Protein AF-A0A2N5G8M9-F1 (afdb_monomer)

Foldseek 3Di:
DDDDQQPFPDDPLQVVLCVVVVHGSLCLLVDDLVVSCVSSVHDSVVSVVSNVSSVVSVCCVVPNDDPPDDPDDPVRVPPDDPPPPDD

pLDDT: mean 82.94, std 13.6, range [45.88, 95.62]

Solvent-accessible surface area (backbone atoms only — not comparable to full-atom values): 5524 Å² total; per-residue (Å²): 131,89,84,72,71,64,93,67,99,62,52,74,66,44,51,49,36,30,55,75,70,69,51,53,77,75,50,45,48,76,52,56,46,68,60,45,11,63,59,50,72,49,52,60,67,58,25,46,50,53,30,51,54,37,41,54,44,52,49,40,73,74,69,54,74,66,90,82,58,78,88,66,57,88,73,66,73,61,83,67,85,79,79,82,75,84,127

Mean predicted aligned error: 9.11 Å

Secondary structure (DSSP, 8-state):
---PPP-----HHHHHHHHHTT--GGGGGGS-HHHHHHHHT--HHHHHHHHHHHHHHHHHHHH---TT---S-TTTTS---------

Radius of gyration: 19.88 Å; Cα contacts (8 Å, |Δi|>4): 55; chains: 1; bounding box: 61×39×35 Å

Sequence (87 aa):
MKTTSPKLDLTSEERSKLRKNKIKIKEIANLEISDLSRYLNSSLERAKYLRAMAIWKSYRERFGYPSTRPTIAWYEKEGKRKSLTYI

Structure (mmCIF, N/CA/C/O backbone):
data_AF-A0A2N5G8M9-F1
#
_entry.id   AF-A0A2N5G8M9-F1
#
loop_
_atom_site.group_PDB
_atom_site.id
_atom_site.type_symbol
_atom_site.label_atom_id
_atom_site.label_alt_id
_atom_site.label_comp_id
_atom_site.label_asym_id
_atom_site.label_entity_id
_atom_site.label_seq_id
_atom_site.pdbx_PDB_ins_code
_atom_site.Cartn_x
_atom_site.Cartn_y
_atom_site.Cartn_z
_atom_site.occupancy
_atom_site.B_iso_or_equiv
_atom_site.auth_seq_id
_atom_site.auth_comp_id
_atom_site.auth_asym_id
_atom_site.auth_atom_id
_atom_site.pdbx_PDB_model_num
ATOM 1 N N . MET A 1 1 ? 8.154 -20.182 -6.240 1.00 47.34 1 MET A N 1
ATOM 2 C CA . MET A 1 1 ? 8.492 -18.739 -6.216 1.00 47.34 1 MET A CA 1
ATOM 3 C C . MET A 1 1 ? 8.052 -18.160 -4.878 1.00 47.34 1 MET A C 1
ATOM 5 O O . MET A 1 1 ? 6.893 -18.334 -4.523 1.00 47.34 1 MET A O 1
ATOM 9 N N . LYS A 1 2 ? 8.950 -17.551 -4.092 1.00 46.38 2 LYS A N 1
ATOM 10 C CA . LYS A 1 2 ? 8.566 -16.894 -2.829 1.00 46.38 2 LYS A CA 1
ATOM 11 C C . LYS A 1 2 ? 7.810 -15.604 -3.170 1.00 46.38 2 LYS A C 1
ATOM 13 O O . LYS A 1 2 ? 8.431 -14.668 -3.651 1.00 46.38 2 LYS A O 1
ATOM 18 N N . THR A 1 3 ? 6.496 -15.563 -2.953 1.00 51.78 3 THR A N 1
ATOM 19 C CA . THR A 1 3 ? 5.703 -14.329 -3.096 1.00 51.78 3 THR A CA 1
ATOM 20 C C . THR A 1 3 ? 5.988 -13.432 -1.900 1.00 51.78 3 THR A C 1
ATOM 22 O O . THR A 1 3 ? 5.600 -13.761 -0.773 1.00 51.78 3 THR A O 1
ATOM 25 N N . THR A 1 4 ? 6.699 -12.334 -2.111 1.00 59.69 4 THR A N 1
ATOM 26 C CA . THR A 1 4 ? 7.022 -11.398 -1.036 1.00 59.69 4 THR A CA 1
ATOM 27 C C . THR A 1 4 ? 5.915 -10.370 -0.905 1.00 59.69 4 THR A C 1
ATOM 29 O O . THR A 1 4 ? 5.475 -9.783 -1.882 1.00 59.69 4 THR A O 1
ATOM 32 N N . SER A 1 5 ? 5.439 -10.134 0.317 1.00 62.47 5 SER A N 1
ATOM 33 C CA . SER A 1 5 ? 4.428 -9.099 0.530 1.00 62.47 5 SER A CA 1
ATOM 34 C C . SER A 1 5 ? 4.986 -7.744 0.083 1.00 62.47 5 SER A C 1
ATOM 36 O O . SER A 1 5 ? 6.050 -7.345 0.573 1.00 62.47 5 SER A O 1
ATOM 38 N N . PRO A 1 6 ? 4.291 -7.012 -0.802 1.00 68.06 6 PRO A N 1
ATOM 39 C CA . PRO A 1 6 ? 4.789 -5.740 -1.290 1.00 68.06 6 PRO A CA 1
ATOM 40 C C . PRO A 1 6 ? 4.949 -4.774 -0.111 1.00 68.06 6 PRO A C 1
ATOM 42 O O . PRO A 1 6 ? 4.019 -4.584 0.675 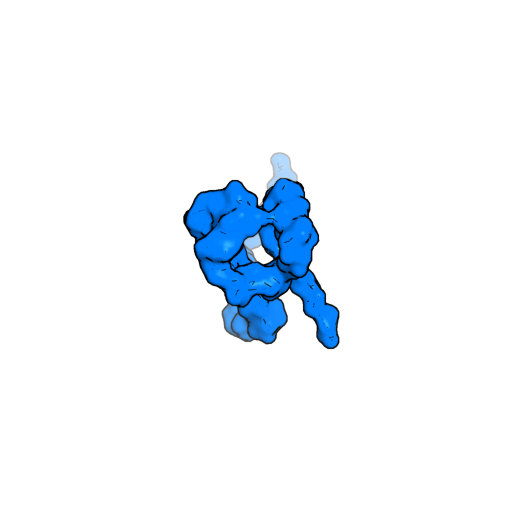1.00 68.06 6 PRO A O 1
ATOM 45 N N . LYS A 1 7 ? 6.141 -4.176 0.043 1.00 73.44 7 LYS A N 1
ATOM 46 C CA . LYS A 1 7 ? 6.415 -3.192 1.105 1.00 73.44 7 LYS A CA 1
ATOM 47 C C . LYS A 1 7 ? 5.520 -1.975 0.897 1.00 73.44 7 LYS A C 1
ATOM 49 O O . LYS A 1 7 ? 5.834 -1.133 0.062 1.00 73.44 7 LYS A O 1
ATOM 54 N N . LEU A 1 8 ? 4.398 -1.920 1.599 1.00 79.19 8 LEU A N 1
ATOM 55 C CA . LEU A 1 8 ? 3.452 -0.813 1.568 1.00 79.19 8 LEU A CA 1
ATOM 56 C C . LEU A 1 8 ? 3.692 0.077 2.791 1.00 79.19 8 LEU A C 1
ATOM 58 O O . LEU A 1 8 ? 3.871 -0.449 3.896 1.00 79.19 8 LEU A O 1
ATOM 62 N N . ASP A 1 9 ? 3.680 1.396 2.595 1.00 83.25 9 ASP A N 1
ATOM 63 C CA . ASP A 1 9 ? 3.862 2.393 3.660 1.00 83.25 9 ASP A CA 1
ATOM 64 C C . ASP A 1 9 ? 2.562 2.530 4.459 1.00 83.25 9 ASP A C 1
ATOM 66 O O . ASP A 1 9 ? 1.807 3.499 4.355 1.00 83.25 9 ASP A O 1
ATOM 70 N N . LEU A 1 10 ? 2.260 1.457 5.186 1.00 84.94 10 LEU A N 1
ATOM 71 C CA . LEU A 1 10 ? 1.149 1.353 6.116 1.00 84.94 10 LEU A CA 1
ATOM 72 C C . LEU A 1 10 ? 1.632 1.726 7.512 1.00 84.94 10 LEU A C 1
ATOM 74 O O . LEU A 1 10 ? 2.646 1.180 7.973 1.00 84.94 10 LEU A O 1
ATOM 78 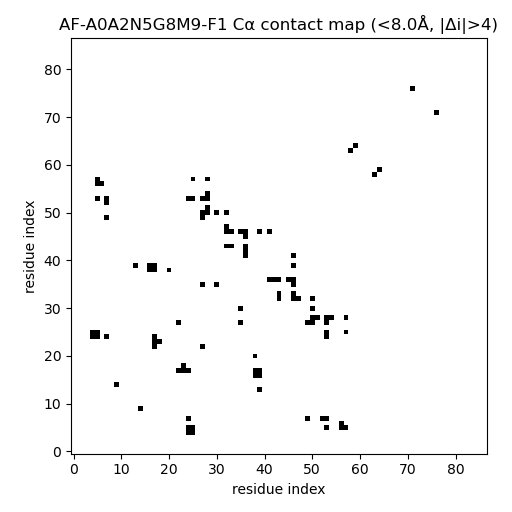N N . THR A 1 11 ? 0.865 2.571 8.194 1.00 88.69 11 THR A N 1
ATOM 79 C CA . THR A 1 11 ? 1.082 2.874 9.611 1.00 88.69 11 THR A CA 1
ATOM 80 C C . THR A 1 11 ? 0.826 1.633 10.470 1.00 88.69 11 THR A C 1
ATOM 82 O O . THR A 1 11 ? 0.175 0.669 10.047 1.00 88.69 11 THR A O 1
ATOM 85 N N . SER A 1 12 ? 1.335 1.629 11.702 1.00 87.88 12 SER A N 1
ATOM 86 C CA . SER A 1 12 ? 1.101 0.530 12.649 1.00 87.88 12 SER A CA 1
ATOM 87 C C . SER A 1 12 ? -0.394 0.293 12.904 1.00 87.88 12 SER A C 1
ATOM 89 O O . SER A 1 12 ? -0.830 -0.856 13.001 1.00 87.88 12 SER A O 1
ATOM 91 N N . GLU A 1 13 ? -1.196 1.360 12.923 1.00 90.06 13 GLU A N 1
ATOM 92 C CA . GLU A 1 13 ? -2.652 1.293 13.075 1.00 90.06 13 GLU A CA 1
ATOM 93 C C . GLU A 1 13 ? -3.340 0.655 11.868 1.00 90.06 13 GLU A C 1
ATOM 95 O O . GLU A 1 13 ? -4.143 -0.263 12.030 1.00 90.06 13 GLU A O 1
ATOM 100 N N . GLU A 1 14 ? -3.002 1.092 10.651 1.00 89.56 14 GLU A N 1
ATOM 101 C CA . GLU A 1 14 ? -3.549 0.524 9.413 1.00 89.56 14 GLU A CA 1
ATOM 102 C C . GLU A 1 14 ? -3.214 -0.969 9.311 1.00 89.56 14 GLU A C 1
ATOM 104 O O . GLU A 1 14 ? -4.073 -1.791 8.988 1.00 89.56 14 GLU A O 1
ATOM 109 N N . ARG A 1 15 ? -1.984 -1.354 9.677 1.00 89.50 15 ARG A N 1
ATOM 110 C CA . ARG A 1 15 ? -1.570 -2.764 9.741 1.00 89.50 15 ARG A CA 1
ATOM 111 C C . ARG A 1 15 ? -2.388 -3.557 10.755 1.00 89.50 15 ARG A C 1
ATOM 113 O O . ARG A 1 15 ? -2.764 -4.689 10.458 1.00 89.50 15 ARG A O 1
ATOM 120 N N . SER A 1 16 ? -2.651 -2.992 11.932 1.00 90.44 16 SER A N 1
ATOM 121 C CA . SER A 1 16 ? -3.473 -3.636 12.963 1.00 90.44 16 SER A CA 1
ATOM 122 C C . SER A 1 16 ? -4.907 -3.859 12.471 1.00 90.44 16 SER A C 1
ATOM 124 O O . SER A 1 16 ? -5.430 -4.972 12.549 1.00 90.44 16 SER A O 1
ATOM 126 N N . LYS A 1 17 ? -5.507 -2.839 11.846 1.00 92.31 17 LYS A N 1
ATOM 127 C CA . LYS A 1 17 ? -6.856 -2.907 11.266 1.00 92.31 17 LYS A CA 1
ATOM 128 C C . LYS A 1 17 ? -6.960 -3.952 10.152 1.00 92.31 17 LYS A C 1
ATOM 130 O O . LYS A 1 17 ? -7.919 -4.722 10.135 1.00 92.31 17 LYS A O 1
ATOM 135 N N . LEU A 1 18 ? -5.964 -4.053 9.270 1.00 90.00 18 LEU A N 1
ATOM 136 C CA . LEU A 1 18 ? -5.928 -5.096 8.236 1.00 90.00 18 LEU A CA 1
ATOM 137 C C . LEU A 1 18 ? -5.879 -6.504 8.842 1.00 90.00 18 LEU A C 1
ATOM 139 O O . LEU A 1 18 ? -6.641 -7.373 8.426 1.00 90.00 18 LEU A O 1
ATOM 143 N N . ARG A 1 19 ? -5.045 -6.721 9.871 1.00 89.75 19 ARG A N 1
ATOM 144 C CA . ARG A 1 19 ? -4.976 -8.015 10.576 1.00 89.75 19 ARG A CA 1
ATOM 145 C C . ARG A 1 19 ? -6.296 -8.359 11.265 1.00 89.75 19 ARG A C 1
ATOM 147 O O . ARG A 1 19 ? -6.727 -9.505 11.174 1.00 89.75 19 ARG A O 1
ATOM 154 N N . LYS A 1 20 ? -6.956 -7.379 11.897 1.00 92.81 20 LYS A N 1
ATOM 155 C CA . LYS A 1 20 ? -8.272 -7.552 12.538 1.00 92.81 20 LYS A CA 1
ATOM 156 C C . LYS A 1 20 ? -9.339 -7.995 11.535 1.00 92.81 20 LYS A C 1
ATOM 158 O O . LYS A 1 20 ? -10.117 -8.893 11.834 1.00 92.81 20 LYS A O 1
ATOM 163 N N . ASN A 1 21 ? -9.320 -7.419 10.334 1.00 90.06 21 ASN A N 1
ATOM 164 C CA . ASN A 1 21 ? -10.211 -7.795 9.234 1.00 90.06 21 ASN A CA 1
ATOM 165 C C . ASN A 1 21 ? -9.714 -9.018 8.434 1.00 90.06 21 ASN A C 1
ATOM 167 O O . ASN A 1 21 ? -10.320 -9.373 7.430 1.00 90.06 21 ASN A O 1
ATOM 171 N N . LYS A 1 22 ? -8.621 -9.675 8.860 1.00 91.31 22 LYS A N 1
ATOM 172 C CA . LYS A 1 22 ? -7.979 -10.822 8.184 1.00 91.31 22 LYS A CA 1
ATOM 173 C C . LYS A 1 22 ? -7.573 -10.558 6.723 1.00 91.31 22 LYS A C 1
ATOM 175 O O . LYS A 1 22 ? -7.380 -11.499 5.958 1.00 91.31 22 LYS A O 1
ATOM 180 N N . ILE A 1 23 ? -7.374 -9.294 6.356 1.00 89.75 23 ILE A N 1
ATOM 181 C CA . ILE A 1 23 ? -6.972 -8.873 5.011 1.00 89.75 23 ILE A CA 1
ATOM 182 C C . ILE A 1 23 ? -5.453 -8.974 4.892 1.00 89.75 23 ILE A C 1
ATOM 184 O O . ILE A 1 23 ? -4.707 -8.378 5.678 1.00 89.75 23 ILE A O 1
ATOM 188 N N . LYS A 1 24 ? -4.965 -9.697 3.881 1.00 88.69 24 LYS A N 1
ATOM 189 C CA 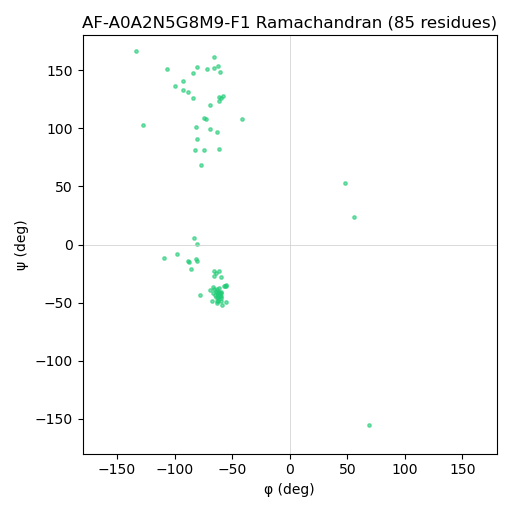. LYS A 1 24 ? -3.525 -9.762 3.596 1.00 88.69 24 LYS A CA 1
ATOM 190 C C . LYS A 1 24 ? -3.104 -8.570 2.738 1.00 88.69 24 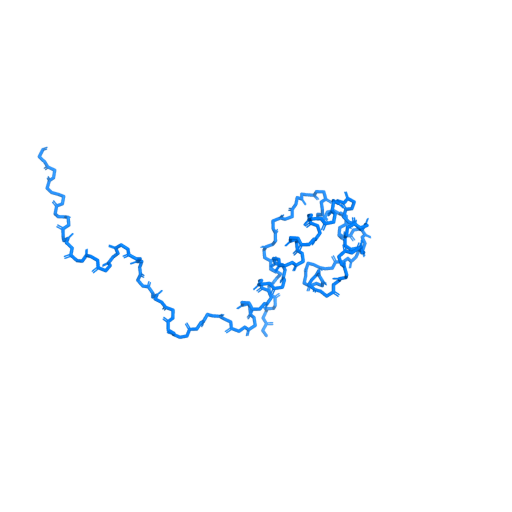LYS A C 1
ATOM 192 O O . LYS A 1 24 ? -3.832 -8.132 1.858 1.00 88.69 24 LYS A O 1
ATOM 197 N N . ILE A 1 25 ? -1.869 -8.090 2.913 1.00 86.12 25 ILE A N 1
ATOM 198 C CA . ILE A 1 25 ? -1.339 -6.935 2.151 1.00 86.12 25 ILE A CA 1
ATOM 199 C C . ILE A 1 25 ? -1.409 -7.166 0.630 1.00 86.12 25 ILE A C 1
ATOM 201 O O . ILE A 1 25 ? -1.705 -6.249 -0.127 1.00 86.12 25 ILE A O 1
ATOM 205 N N . LYS A 1 26 ? -1.192 -8.407 0.189 1.00 84.50 26 LYS A N 1
ATOM 206 C CA . LYS A 1 26 ? -1.303 -8.819 -1.218 1.00 84.50 26 LYS A CA 1
ATOM 207 C C . LYS A 1 26 ? -2.727 -8.750 -1.791 1.00 84.50 26 LYS A C 1
ATOM 209 O O . LYS A 1 26 ? -2.882 -8.662 -3.000 1.00 84.50 26 LYS A O 1
ATOM 214 N N . GLU A 1 27 ? -3.753 -8.801 -0.944 1.00 88.25 27 GLU A N 1
ATOM 215 C CA . GLU A 1 27 ? -5.165 -8.763 -1.352 1.00 88.25 27 GLU A CA 1
ATOM 216 C C . GLU A 1 27 ? -5.689 -7.327 -1.476 1.00 88.25 27 GLU A C 1
ATOM 218 O O . GLU A 1 27 ? -6.692 -7.111 -2.145 1.00 88.25 27 GLU A O 1
ATOM 223 N N . ILE A 1 28 ? -4.978 -6.332 -0.926 1.00 90.31 28 ILE A N 1
ATOM 224 C CA . ILE A 1 28 ? -5.361 -4.908 -0.990 1.00 90.31 28 ILE A CA 1
ATOM 225 C C . ILE A 1 28 ? -5.569 -4.436 -2.435 1.00 90.31 28 ILE A C 1
ATOM 227 O O . ILE A 1 28 ? -6.452 -3.624 -2.695 1.00 90.31 28 ILE A O 1
ATOM 231 N N . ALA A 1 29 ? -4.786 -4.956 -3.386 1.00 90.31 29 ALA A N 1
ATOM 232 C CA . ALA A 1 29 ? -4.916 -4.608 -4.801 1.00 90.31 29 ALA A CA 1
ATOM 233 C C . ALA A 1 29 ? -6.267 -5.035 -5.413 1.00 90.31 29 ALA A C 1
ATOM 235 O O . ALA A 1 29 ? -6.709 -4.426 -6.387 1.00 90.31 29 ALA A O 1
ATOM 236 N N . ASN A 1 30 ? -6.923 -6.043 -4.830 1.00 90.94 30 ASN A N 1
ATOM 237 C CA . ASN A 1 30 ? -8.176 -6.620 -5.319 1.00 90.94 30 ASN A CA 1
ATOM 238 C C . ASN A 1 30 ? -9.416 -6.063 -4.603 1.00 90.94 30 ASN A C 1
ATOM 240 O O . ASN A 1 30 ? -10.530 -6.365 -5.016 1.00 90.94 30 ASN A O 1
ATOM 244 N N . LEU A 1 31 ? -9.239 -5.276 -3.538 1.00 92.06 31 LEU A N 1
ATOM 245 C CA . LEU A 1 31 ? -10.347 -4.686 -2.790 1.00 92.06 31 LEU A CA 1
ATOM 246 C C . LEU A 1 31 ? -10.895 -3.435 -3.481 1.00 92.06 31 LEU A C 1
ATOM 248 O O . LEU A 1 31 ? -10.171 -2.713 -4.184 1.00 92.06 31 LEU A O 1
ATOM 252 N N . GLU A 1 32 ? -12.177 -3.160 -3.241 1.00 94.69 32 GLU A N 1
ATOM 253 C CA . GLU A 1 32 ? -12.785 -1.891 -3.613 1.00 94.69 32 GLU A CA 1
ATOM 254 C C . GLU A 1 32 ? -12.272 -0.763 -2.705 1.00 94.69 32 GLU A C 1
ATOM 256 O O . GLU A 1 32 ? -11.889 -0.965 -1.551 1.00 94.69 32 GLU A O 1
ATOM 261 N N . ILE A 1 33 ? -12.242 0.456 -3.240 1.00 95.12 33 ILE A N 1
ATOM 262 C CA . ILE A 1 33 ? -11.751 1.639 -2.525 1.00 95.12 33 ILE A CA 1
ATOM 263 C C . ILE A 1 33 ? -12.640 1.952 -1.313 1.00 95.12 33 ILE A C 1
ATOM 265 O O . ILE A 1 33 ? -12.123 2.331 -0.261 1.00 95.12 33 ILE A O 1
ATOM 269 N N . SER A 1 34 ? -13.958 1.809 -1.470 1.00 95.12 34 SER A N 1
ATOM 270 C CA . SER A 1 34 ? -14.961 2.064 -0.432 1.00 95.12 34 SER A CA 1
ATOM 271 C C . SER A 1 34 ? -14.785 1.109 0.754 1.00 95.12 34 SER A C 1
ATOM 273 O O . SER A 1 34 ? -14.624 1.555 1.892 1.00 95.12 34 SER A O 1
ATOM 275 N N . ASP A 1 35 ? -14.689 -0.190 0.479 1.00 93.25 35 ASP A N 1
ATOM 276 C CA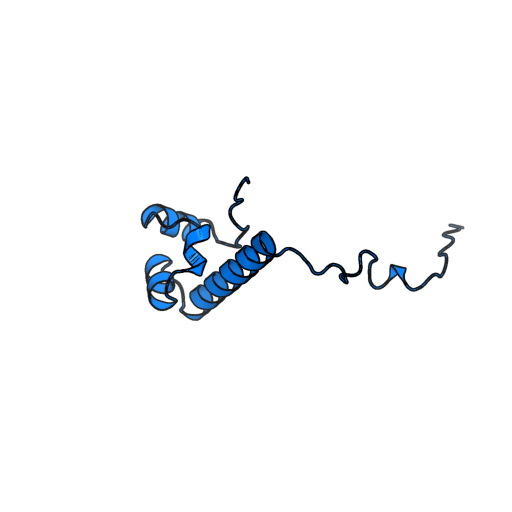 . ASP A 1 35 ? -14.426 -1.230 1.472 1.00 93.25 35 ASP A CA 1
ATOM 277 C C . ASP A 1 35 ? -13.092 -1.010 2.182 1.00 93.25 35 ASP A C 1
ATOM 279 O O . ASP A 1 35 ? -13.010 -1.048 3.411 1.00 93.25 35 ASP A O 1
ATOM 283 N N . LEU A 1 36 ? -12.034 -0.710 1.425 1.00 93.31 36 LEU A N 1
ATOM 284 C CA . LEU A 1 36 ? -10.714 -0.455 1.989 1.00 93.31 36 LEU A CA 1
ATOM 285 C C . LEU A 1 36 ? -10.720 0.764 2.925 1.00 93.31 36 LEU A C 1
ATOM 287 O O . LEU A 1 36 ? -10.121 0.709 4.000 1.00 93.31 36 LEU A O 1
ATOM 291 N N . SER A 1 37 ? -11.423 1.836 2.551 1.00 94.50 37 SER A N 1
ATOM 292 C CA . SER A 1 37 ? -11.628 3.017 3.399 1.00 94.50 37 SER A CA 1
ATOM 293 C C . SER A 1 37 ? -12.364 2.652 4.690 1.00 94.50 37 SER A C 1
ATOM 295 O O . SER A 1 37 ? -11.910 3.021 5.778 1.00 94.50 37 SER A O 1
ATOM 297 N N . ARG A 1 38 ? -13.425 1.840 4.595 1.00 93.31 38 ARG A N 1
ATOM 298 C CA . ARG A 1 38 ? -14.192 1.358 5.750 1.00 93.31 38 ARG A CA 1
ATOM 299 C C . ARG A 1 38 ? -13.346 0.499 6.692 1.00 93.31 38 ARG A C 1
ATOM 301 O O . ARG A 1 38 ? -13.375 0.712 7.902 1.00 93.31 38 ARG A O 1
ATOM 308 N N . TYR A 1 39 ? -12.559 -0.437 6.164 1.00 91.06 39 TYR A N 1
ATOM 309 C CA . TYR A 1 39 ? -11.714 -1.320 6.976 1.00 91.06 39 TYR A CA 1
ATOM 310 C C . TYR A 1 39 ? -10.546 -0.590 7.639 1.00 91.06 39 TYR A C 1
ATOM 312 O O . TYR A 1 39 ? -10.198 -0.886 8.785 1.00 91.06 39 TYR A O 1
ATOM 320 N N . LEU A 1 40 ? -9.926 0.355 6.931 1.00 89.81 40 LEU A N 1
ATOM 321 C CA . LEU A 1 40 ? -8.807 1.141 7.449 1.00 89.81 40 LEU A CA 1
ATOM 322 C C . LEU A 1 40 ? -9.259 2.311 8.329 1.00 89.81 40 LEU A C 1
ATOM 324 O O . LEU A 1 40 ? -8.428 2.878 9.045 1.00 89.81 40 LEU A O 1
ATOM 328 N N . ASN A 1 41 ? -10.553 2.641 8.324 1.00 92.25 41 ASN A N 1
ATOM 329 C CA . ASN A 1 41 ? -11.102 3.847 8.935 1.00 92.25 41 ASN A CA 1
ATOM 330 C C . ASN A 1 41 ? -10.276 5.082 8.525 1.00 92.25 41 ASN A C 1
ATOM 332 O O . ASN A 1 41 ? -9.713 5.776 9.371 1.00 92.25 41 ASN A O 1
ATOM 336 N N . SER A 1 42 ? -10.094 5.252 7.213 1.00 91.31 42 SER A N 1
ATOM 337 C CA . SER A 1 42 ? -9.291 6.313 6.595 1.00 91.31 42 SER A CA 1
ATOM 338 C C . SER A 1 42 ? -10.049 6.959 5.435 1.00 91.31 42 SER A C 1
ATOM 340 O O . SER A 1 42 ? -11.066 6.432 4.982 1.00 91.31 42 SER A O 1
ATOM 342 N N . SER A 1 43 ? -9.573 8.107 4.945 1.00 95.62 43 SER A N 1
ATOM 343 C CA . SER A 1 43 ? -10.218 8.803 3.827 1.00 95.62 43 SER A CA 1
ATOM 344 C C . SER A 1 43 ? -10.217 7.963 2.542 1.00 95.62 43 SER A C 1
ATOM 346 O O . SER A 1 43 ? -9.322 7.146 2.303 1.00 95.62 43 SER A O 1
ATOM 348 N N . LEU A 1 44 ? -11.198 8.206 1.666 1.00 95.00 44 LEU A N 1
ATOM 349 C CA . LEU A 1 44 ? -11.253 7.586 0.336 1.00 95.00 44 LEU A CA 1
ATOM 350 C C . LEU A 1 44 ? -9.972 7.839 -0.466 1.00 95.00 44 LEU A C 1
ATOM 352 O O . LEU A 1 44 ? -9.514 6.961 -1.191 1.00 95.00 44 LEU A O 1
ATOM 356 N N . GLU A 1 45 ? -9.364 9.015 -0.324 1.00 94.94 45 GLU A N 1
ATOM 357 C CA . GLU A 1 45 ? -8.095 9.355 -0.973 1.00 94.94 45 GLU A CA 1
ATOM 358 C C . GLU A 1 45 ? -6.943 8.481 -0.476 1.00 94.94 45 GLU A C 1
ATOM 360 O O . GLU A 1 45 ? -6.184 7.929 -1.278 1.00 94.94 45 GLU A O 1
ATOM 365 N N . ARG A 1 46 ? -6.847 8.275 0.844 1.00 93.50 46 ARG A N 1
ATOM 366 C CA . ARG A 1 46 ? -5.841 7.394 1.441 1.00 93.50 46 ARG A CA 1
ATOM 367 C C . ARG A 1 46 ? -6.026 5.951 0.971 1.00 93.50 46 ARG A C 1
ATOM 369 O O . ARG A 1 46 ? -5.046 5.300 0.604 1.00 93.50 46 ARG A O 1
ATOM 376 N N . ALA A 1 47 ? -7.266 5.469 0.920 1.00 94.12 47 ALA A N 1
ATOM 377 C CA . ALA A 1 47 ? -7.592 4.147 0.392 1.00 94.12 47 ALA A CA 1
ATOM 378 C C . ALA A 1 47 ? -7.231 4.014 -1.102 1.00 94.12 47 ALA A C 1
ATOM 380 O O . ALA A 1 47 ? -6.582 3.040 -1.491 1.00 94.12 47 ALA A O 1
ATOM 381 N N . LYS A 1 48 ? -7.557 5.019 -1.931 1.00 95.19 48 LYS A N 1
ATOM 382 C CA . LYS A 1 48 ? -7.157 5.083 -3.352 1.00 95.19 48 LYS A CA 1
ATOM 383 C C . LYS A 1 48 ? -5.645 4.972 -3.513 1.00 95.19 48 LYS A C 1
ATOM 385 O O . LYS A 1 48 ? -5.178 4.147 -4.299 1.00 95.19 48 LYS A O 1
ATOM 390 N N . TYR A 1 49 ? -4.889 5.758 -2.749 1.00 93.75 49 TYR A N 1
ATOM 391 C CA . TYR A 1 49 ? -3.429 5.745 -2.781 1.00 93.75 49 TYR A CA 1
ATOM 392 C C . TYR A 1 49 ? -2.861 4.366 -2.423 1.00 93.75 49 TYR A C 1
ATOM 394 O O . TYR A 1 49 ? -2.025 3.826 -3.149 1.00 93.75 49 TYR A O 1
ATOM 402 N N . LEU A 1 50 ? -3.339 3.764 -1.331 1.00 91.50 50 LEU A N 1
ATOM 403 C CA . LEU A 1 50 ? -2.876 2.450 -0.885 1.00 91.50 50 LEU A CA 1
ATOM 404 C C . LEU A 1 50 ? -3.168 1.356 -1.913 1.00 91.50 50 LEU A C 1
ATOM 406 O O . LEU A 1 50 ? -2.288 0.542 -2.199 1.00 91.50 50 LEU A O 1
ATOM 410 N N . ARG A 1 51 ? -4.364 1.370 -2.510 1.00 92.88 51 ARG A N 1
ATOM 411 C CA . ARG A 1 51 ? -4.740 0.445 -3.584 1.00 92.88 51 ARG A CA 1
ATOM 412 C C . ARG A 1 51 ? -3.846 0.620 -4.810 1.00 92.88 51 ARG A C 1
ATOM 414 O O . ARG A 1 51 ? -3.293 -0.362 -5.298 1.00 92.88 51 ARG A O 1
ATOM 421 N N . ALA A 1 52 ? -3.644 1.853 -5.275 1.00 92.12 52 ALA A N 1
ATOM 422 C CA . ALA A 1 52 ? -2.777 2.143 -6.418 1.00 92.12 52 ALA A CA 1
ATOM 423 C C . ALA A 1 52 ? -1.331 1.678 -6.172 1.00 92.12 52 ALA A C 1
ATOM 425 O O . ALA A 1 52 ? -0.724 1.015 -7.015 1.00 92.12 52 ALA A O 1
ATOM 426 N N . MET A 1 53 ? -0.797 1.950 -4.980 1.00 91.44 53 MET A N 1
ATOM 427 C CA . MET A 1 53 ? 0.547 1.535 -4.591 1.00 91.44 53 MET A CA 1
ATOM 428 C C . MET A 1 53 ? 0.674 0.004 -4.492 1.00 91.44 53 MET A C 1
ATOM 430 O O . MET A 1 53 ? 1.694 -0.560 -4.900 1.00 91.44 53 MET A O 1
ATOM 434 N N . ALA A 1 54 ? -0.362 -0.682 -3.997 1.00 90.62 54 ALA A N 1
ATOM 435 C CA . ALA A 1 54 ? -0.424 -2.142 -3.963 1.00 90.62 54 ALA A CA 1
ATOM 436 C C . ALA A 1 54 ? -0.450 -2.745 -5.378 1.00 90.62 54 ALA A C 1
ATOM 438 O O . ALA A 1 54 ? 0.303 -3.685 -5.648 1.00 90.62 54 ALA A O 1
ATOM 439 N N . ILE A 1 55 ? -1.240 -2.173 -6.295 1.00 90.12 55 ILE A N 1
ATOM 440 C CA . ILE A 1 55 ? -1.288 -2.575 -7.710 1.00 90.12 55 ILE A CA 1
ATOM 441 C C . ILE A 1 55 ? 0.093 -2.422 -8.351 1.00 90.12 55 ILE A C 1
ATOM 443 O O . ILE A 1 55 ? 0.622 -3.381 -8.909 1.00 90.12 55 ILE A O 1
ATOM 447 N N . TRP A 1 56 ? 0.720 -1.250 -8.224 1.00 88.06 56 TRP A N 1
ATOM 448 C CA . TRP A 1 56 ? 2.016 -0.983 -8.850 1.00 88.06 56 TRP A CA 1
ATOM 449 C C . TRP A 1 56 ? 3.124 -1.912 -8.345 1.00 88.06 56 TRP A C 1
ATOM 451 O O . TRP A 1 56 ? 3.943 -2.409 -9.121 1.00 88.06 56 TRP A O 1
ATOM 461 N N . LYS A 1 57 ? 3.162 -2.184 -7.036 1.00 86.62 57 LYS A N 1
ATOM 462 C CA . LYS A 1 57 ? 4.132 -3.129 -6.468 1.00 86.62 57 LYS A CA 1
ATOM 463 C C . LYS A 1 57 ? 3.869 -4.561 -6.941 1.00 86.62 57 LYS A C 1
ATOM 465 O O . LYS A 1 57 ? 4.824 -5.232 -7.317 1.00 86.62 57 LYS A O 1
ATOM 470 N N . SER A 1 58 ? 2.605 -4.982 -7.003 1.00 86.06 58 SER A N 1
ATOM 471 C CA . SER A 1 58 ? 2.219 -6.308 -7.512 1.00 86.06 58 SER A CA 1
ATOM 472 C C . SER A 1 58 ? 2.575 -6.479 -8.991 1.00 86.06 58 SER A C 1
ATOM 474 O O . SER A 1 58 ? 3.048 -7.537 -9.401 1.00 86.06 58 SER A O 1
ATOM 476 N N . TYR A 1 59 ? 2.404 -5.422 -9.790 1.00 87.00 59 TYR A N 1
ATOM 477 C CA . TYR A 1 59 ? 2.807 -5.404 -11.192 1.00 87.00 59 TYR A CA 1
ATOM 478 C C . TYR A 1 59 ? 4.325 -5.559 -11.337 1.00 87.00 59 TYR A C 1
ATOM 480 O O . TYR A 1 59 ? 4.784 -6.425 -12.075 1.00 87.00 59 TYR A O 1
ATOM 488 N N . ARG A 1 60 ? 5.118 -4.783 -10.584 1.00 85.00 60 ARG A N 1
ATOM 489 C CA . ARG A 1 60 ? 6.588 -4.888 -10.615 1.00 85.00 60 ARG A CA 1
ATOM 490 C C . ARG A 1 60 ? 7.106 -6.253 -10.175 1.00 85.00 60 ARG A C 1
ATOM 492 O O . ARG A 1 60 ? 8.079 -6.725 -10.744 1.00 85.00 60 ARG A O 1
ATOM 499 N N . GLU A 1 61 ? 6.485 -6.879 -9.180 1.00 82.56 61 GLU A N 1
ATOM 500 C CA . GLU A 1 61 ? 6.873 -8.227 -8.746 1.00 82.56 61 GLU A CA 1
ATOM 501 C C . GLU A 1 61 ? 6.573 -9.275 -9.826 1.00 82.56 61 GLU A C 1
ATOM 503 O O . GLU A 1 61 ? 7.360 -10.197 -10.022 1.00 82.56 61 GLU A O 1
ATOM 508 N N . ARG A 1 62 ? 5.463 -9.114 -10.559 1.00 84.44 62 ARG A N 1
ATOM 509 C CA . ARG A 1 62 ? 5.049 -10.048 -11.613 1.00 84.44 62 ARG A CA 1
ATOM 510 C C . ARG A 1 62 ? 5.828 -9.882 -12.919 1.00 84.44 62 ARG A C 1
ATOM 512 O O . ARG A 1 62 ? 6.184 -10.882 -13.529 1.00 84.44 62 ARG A O 1
ATOM 519 N N . PHE A 1 63 ? 6.044 -8.646 -13.362 1.00 86.88 63 PHE A N 1
ATOM 520 C CA . PHE A 1 63 ? 6.581 -8.342 -14.695 1.00 86.88 63 PHE A CA 1
ATOM 521 C C . PHE A 1 63 ? 8.018 -7.809 -14.677 1.00 86.88 63 PHE A C 1
ATOM 523 O O . PHE A 1 63 ? 8.654 -7.734 -15.724 1.00 86.88 63 PHE A O 1
ATOM 530 N N . GLY A 1 64 ? 8.552 -7.447 -13.510 1.00 85.44 64 GLY A N 1
ATOM 531 C CA . GLY A 1 64 ? 9.892 -6.881 -13.397 1.00 85.44 64 GLY A CA 1
ATOM 532 C C . GLY A 1 64 ? 10.011 -5.482 -14.009 1.00 85.44 64 GLY A C 1
ATOM 533 O O . GLY A 1 64 ? 9.045 -4.720 -14.089 1.00 85.44 64 GLY A O 1
ATOM 534 N N . TYR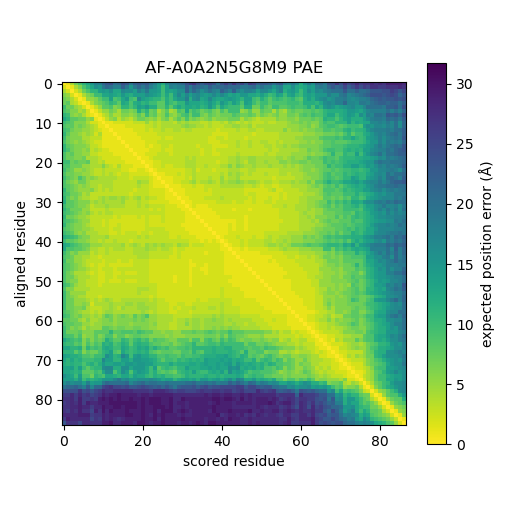 A 1 65 ? 11.235 -5.126 -14.396 1.00 84.25 65 TYR A N 1
ATOM 535 C CA . TYR A 1 65 ? 11.543 -3.902 -15.137 1.00 84.25 65 TYR A CA 1
ATOM 536 C C . TYR A 1 65 ? 11.868 -4.256 -16.594 1.00 84.25 65 TYR A C 1
ATOM 538 O O . TYR A 1 65 ? 12.388 -5.345 -16.836 1.00 84.25 65 TYR A O 1
ATOM 546 N N . PRO A 1 66 ? 11.605 -3.358 -17.559 1.00 88.19 66 PRO A N 1
ATOM 547 C CA . PRO A 1 66 ? 11.950 -3.605 -18.954 1.00 88.19 66 PRO A CA 1
ATOM 548 C C . PRO A 1 66 ? 13.463 -3.794 -19.124 1.00 88.19 66 PRO A C 1
ATOM 550 O O . PRO A 1 66 ? 14.255 -3.166 -18.418 1.00 88.19 66 PRO A O 1
ATOM 553 N N . SER A 1 67 ? 13.863 -4.614 -20.098 1.00 86.75 67 SER A N 1
ATOM 554 C CA . SER A 1 67 ? 15.274 -4.860 -20.439 1.00 86.75 67 SER A CA 1
ATOM 555 C C . SER A 1 67 ? 16.012 -3.599 -20.900 1.00 86.75 67 SER A C 1
ATOM 557 O O . SER A 1 67 ? 17.227 -3.515 -20.770 1.00 86.75 67 SER A O 1
ATOM 559 N N . THR A 1 68 ? 15.281 -2.592 -21.382 1.00 89.94 68 THR A N 1
ATOM 560 C CA . THR A 1 68 ? 15.808 -1.280 -21.778 1.00 89.94 68 THR A CA 1
ATOM 561 C C . THR A 1 68 ? 16.048 -0.324 -20.604 1.00 89.94 68 THR A C 1
ATOM 563 O O . THR A 1 68 ? 16.465 0.814 -20.823 1.00 89.94 68 THR A O 1
ATOM 566 N N . ARG A 1 69 ? 15.785 -0.738 -19.352 1.00 86.81 69 ARG A N 1
ATOM 567 C CA . ARG A 1 69 ? 16.009 0.105 -18.170 1.00 86.81 69 ARG A CA 1
ATOM 568 C C . ARG A 1 69 ? 17.502 0.460 -18.047 1.00 86.81 69 ARG A C 1
ATOM 570 O O . ARG A 1 69 ? 18.314 -0.453 -17.910 1.00 86.81 69 ARG A O 1
ATOM 577 N N . PRO A 1 70 ? 17.868 1.755 -17.996 1.00 89.69 70 PRO A N 1
ATOM 578 C CA . PRO A 1 70 ? 19.245 2.163 -17.743 1.00 89.69 70 PRO A CA 1
ATOM 579 C C . PRO A 1 70 ? 19.748 1.601 -16.408 1.00 89.69 70 PRO A C 1
ATOM 581 O O . PRO A 1 70 ? 19.100 1.769 -15.372 1.00 89.69 70 PRO A O 1
ATOM 584 N N . THR A 1 71 ? 20.894 0.927 -16.442 1.00 88.25 71 THR A N 1
ATOM 585 C CA . THR A 1 71 ? 21.604 0.424 -15.254 1.00 88.25 71 THR A CA 1
ATOM 586 C C . THR A 1 71 ? 22.529 1.467 -14.635 1.00 88.25 71 THR A C 1
ATOM 588 O O . THR A 1 71 ? 22.856 1.365 -13.459 1.00 88.25 71 THR A O 1
ATOM 591 N N . ILE A 1 72 ? 22.914 2.471 -15.421 1.00 88.38 72 ILE A N 1
ATOM 592 C CA . ILE A 1 72 ? 23.803 3.570 -15.041 1.00 88.38 72 ILE A CA 1
ATOM 593 C C . ILE A 1 72 ? 22.953 4.746 -14.540 1.00 88.38 72 ILE A C 1
ATOM 595 O O . ILE A 1 72 ? 21.887 5.028 -15.105 1.00 88.38 72 ILE A O 1
ATOM 599 N N . ALA A 1 73 ? 23.405 5.438 -13.491 1.00 83.31 73 ALA A N 1
ATOM 600 C CA . ALA A 1 73 ? 22.715 6.625 -12.992 1.00 83.31 73 ALA A CA 1
ATOM 601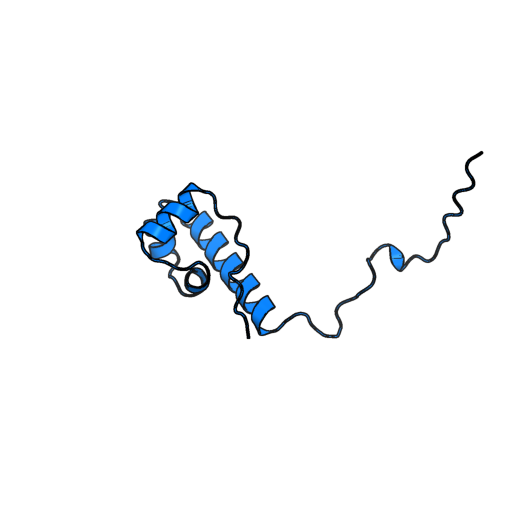 C C . ALA A 1 73 ? 22.756 7.769 -14.023 1.00 83.31 73 ALA A C 1
ATOM 603 O O . ALA A 1 73 ? 23.691 7.888 -14.813 1.00 83.31 73 ALA A O 1
ATOM 604 N N . TRP A 1 74 ? 21.758 8.657 -14.012 1.00 80.94 74 TRP A N 1
ATOM 605 C CA . TRP A 1 74 ? 21.654 9.733 -15.010 1.00 80.94 74 TRP A CA 1
ATOM 606 C C . TRP A 1 74 ? 22.870 10.681 -15.025 1.00 80.94 74 TRP A C 1
ATOM 608 O O . TRP A 1 74 ? 23.194 11.219 -16.078 1.00 80.94 74 TRP A O 1
ATOM 618 N N . TYR A 1 75 ? 23.568 10.838 -13.894 1.00 80.44 75 TYR A N 1
ATOM 619 C CA . TYR A 1 75 ? 24.765 11.678 -13.754 1.00 80.44 75 TYR A CA 1
ATOM 620 C C . TYR A 1 75 ? 26.086 10.953 -14.069 1.00 80.44 75 TYR A C 1
ATOM 622 O O . TYR A 1 75 ? 27.106 11.606 -14.251 1.00 80.44 75 TYR A O 1
ATOM 630 N N . GLU A 1 76 ? 26.100 9.620 -14.150 1.00 82.75 76 GLU A N 1
ATOM 631 C CA . GLU A 1 76 ? 27.302 8.836 -14.496 1.00 82.75 76 GLU A CA 1
ATOM 632 C C . GLU A 1 76 ? 27.566 8.807 -16.009 1.00 82.75 76 GLU A C 1
ATOM 634 O O . GLU A 1 76 ? 28.663 8.466 -16.446 1.00 82.75 76 GLU A O 1
ATOM 639 N N . LYS A 1 77 ? 26.577 9.201 -16.822 1.00 72.81 77 LYS A N 1
ATOM 640 C CA . LYS A 1 77 ? 26.722 9.358 -18.278 1.00 72.81 77 LYS A CA 1
ATOM 641 C C . LYS A 1 77 ? 27.690 10.479 -18.666 1.00 72.81 77 LYS A C 1
ATOM 643 O O . LYS A 1 77 ? 28.295 10.423 -19.735 1.00 72.81 77 LYS A O 1
ATOM 648 N N . GLU A 1 78 ? 27.835 11.484 -17.808 1.00 68.06 78 GLU A N 1
ATOM 649 C CA . GLU A 1 78 ? 28.744 12.612 -17.991 1.00 68.06 78 GLU A CA 1
ATOM 650 C C . GLU A 1 78 ? 30.144 12.185 -17.535 1.00 68.06 78 GLU A C 1
ATOM 652 O O . GLU A 1 78 ? 30.574 12.443 -16.410 1.00 68.06 78 GLU A O 1
ATOM 657 N N . GLY A 1 79 ? 30.867 11.482 -18.406 1.00 62.66 79 GLY A N 1
ATOM 658 C CA . GLY A 1 79 ? 32.273 11.157 -18.200 1.00 62.66 79 GLY A CA 1
ATOM 659 C C . GLY A 1 79 ? 33.136 12.419 -18.113 1.00 62.66 79 GLY A C 1
ATOM 660 O O . GLY A 1 79 ? 33.791 12.793 -19.079 1.00 62.66 79 GLY A O 1
ATOM 661 N N . LYS A 1 80 ? 33.192 13.063 -16.945 1.00 58.38 80 LYS A N 1
ATOM 662 C CA . LYS A 1 80 ? 34.260 13.995 -16.575 1.00 58.38 80 LYS A CA 1
ATOM 663 C C . LYS A 1 80 ? 34.828 13.581 -15.227 1.00 58.38 80 LYS A C 1
ATOM 665 O O . LYS A 1 80 ? 34.239 13.795 -14.172 1.00 58.38 80 LYS A O 1
ATOM 670 N N . ARG A 1 81 ? 35.999 12.945 -15.316 1.00 57.22 81 ARG A N 1
ATOM 671 C CA . ARG A 1 81 ? 36.902 12.568 -14.225 1.00 57.22 81 ARG A CA 1
ATOM 672 C C . ARG A 1 81 ? 36.982 13.718 -13.216 1.00 57.22 81 ARG A C 1
ATOM 674 O O . ARG A 1 81 ? 37.621 14.727 -13.495 1.00 57.22 81 ARG A O 1
ATOM 681 N N . LYS A 1 82 ? 36.380 13.575 -12.036 1.00 56.94 82 LYS A N 1
ATOM 682 C CA . LYS A 1 82 ? 36.785 14.393 -10.891 1.00 56.94 82 LYS A CA 1
ATOM 683 C C . LYS A 1 82 ? 38.043 13.749 -10.319 1.00 56.94 82 LYS A C 1
ATOM 685 O O . LYS A 1 82 ? 37.941 12.840 -9.501 1.00 56.94 82 LYS A O 1
ATOM 690 N N . SER A 1 83 ? 39.225 14.168 -10.784 1.00 53.00 83 SER A N 1
ATOM 691 C CA . SER A 1 83 ? 40.439 13.936 -10.001 1.00 53.00 83 SER A CA 1
ATOM 692 C C . SER A 1 83 ? 40.340 14.840 -8.778 1.00 53.00 83 SER A C 1
ATOM 694 O O . SER A 1 83 ? 40.550 16.048 -8.862 1.00 53.00 83 SER A O 1
ATOM 696 N N . LEU A 1 84 ? 39.927 14.268 -7.653 1.00 57.59 84 LEU A N 1
ATOM 697 C CA . LEU A 1 84 ? 40.025 14.934 -6.363 1.00 57.59 84 LEU A CA 1
ATOM 698 C C . LEU A 1 84 ? 41.495 14.894 -5.942 1.00 57.59 84 LEU A C 1
ATOM 700 O O . LEU A 1 84 ? 41.909 14.019 -5.189 1.00 57.59 84 LEU A O 1
ATOM 704 N N . THR A 1 85 ? 42.289 15.821 -6.472 1.00 49.84 85 THR A N 1
ATOM 705 C CA . THR A 1 85 ? 43.554 16.189 -5.840 1.00 49.84 85 THR A CA 1
ATOM 706 C C . THR A 1 85 ? 43.190 17.171 -4.737 1.00 49.84 85 THR A C 1
ATOM 708 O O . THR A 1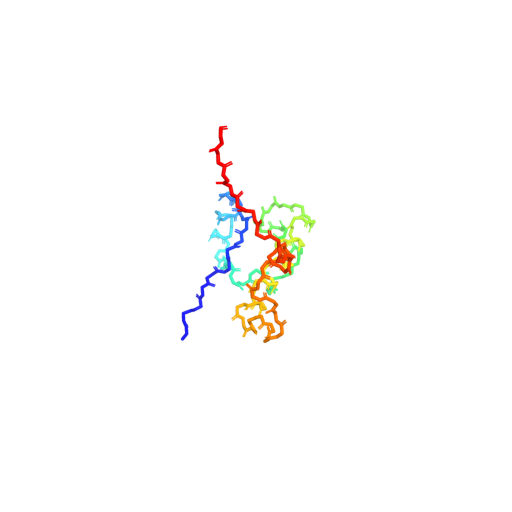 85 ? 42.858 18.322 -5.012 1.00 49.84 85 THR A O 1
ATOM 711 N N . TYR A 1 86 ? 43.149 16.680 -3.502 1.00 45.88 86 TYR A N 1
ATOM 712 C CA . TYR A 1 86 ? 43.130 17.532 -2.318 1.00 45.88 86 TYR A CA 1
ATOM 713 C C . TYR A 1 86 ? 44.514 18.192 -2.214 1.00 45.88 86 TYR A C 1
ATOM 715 O O . TYR A 1 86 ? 45.516 17.477 -2.148 1.00 45.88 86 TYR A O 1
ATOM 723 N N . ILE A 1 87 ? 44.555 19.525 -2.256 1.00 57.41 87 ILE A N 1
ATOM 724 C CA . ILE A 1 87 ? 45.681 20.354 -1.802 1.00 57.41 87 ILE A CA 1
ATOM 725 C C . ILE A 1 87 ? 45.185 21.094 -0.566 1.00 57.41 87 ILE A C 1
ATOM 727 O O . ILE A 1 87 ? 44.031 21.581 -0.627 1.00 57.41 87 ILE A O 1
#

Nearest PDB structures (foldseek):
  2z43-assembly3_C  TM=7.336E-01  e=8.334E-01  Saccharolobus solfataricus P2
  2zud-assembly1_A  TM=8.025E-01  e=2.408E+00  Saccharolobus solfataricus
  2bke-assembly1_A  TM=7.679E-01  e=2.140E+00  Saccharolobus solfataricus P2
  2zud-assembly1_B  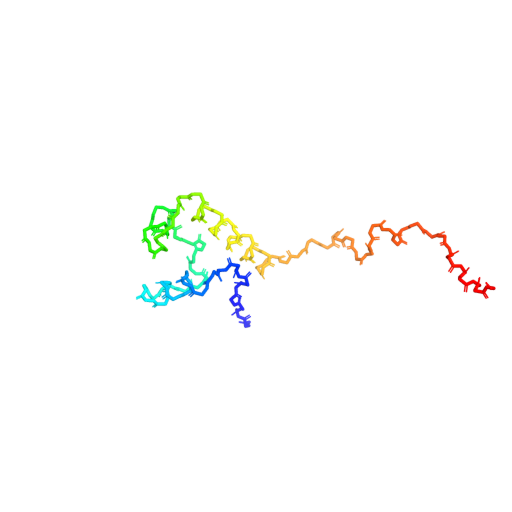TM=7.749E-01  e=2.408E+00  Saccharolobus solfataricus
  8faz-assembly1_D  TM=6.275E-01  e=2.709E+00  Homo sapiens